Protein AF-A0A5J4WIG5-F1 (afdb_monomer_lite)

pLDDT: mean 77.09, std 12.56, range [50.88, 93.94]

Radius of gyration: 32.73 Å; chains: 1; bounding box: 68×36×91 Å

Structure (mmCIF, N/CA/C/O backbone):
data_AF-A0A5J4WIG5-F1
#
_entry.id   AF-A0A5J4WIG5-F1
#
loop_
_atom_site.group_PDB
_atom_site.id
_atom_site.type_symbol
_atom_site.label_atom_id
_atom_site.label_alt_id
_atom_site.label_comp_id
_atom_site.label_asym_id
_atom_site.label_entity_id
_atom_site.label_seq_id
_atom_site.pdbx_PDB_ins_code
_atom_site.Cartn_x
_atom_site.Cartn_y
_atom_site.Cartn_z
_atom_site.occupancy
_atom_site.B_iso_or_equiv
_atom_site.auth_seq_id
_atom_site.auth_comp_id
_atom_site.auth_asym_id
_atom_site.auth_atom_id
_atom_site.pdbx_PDB_model_num
ATOM 1 N N . GLY A 1 1 ? 37.479 -8.279 -36.673 1.00 74.00 1 GLY A N 1
ATOM 2 C CA . GLY A 1 1 ? 37.277 -6.898 -36.220 1.00 74.00 1 GLY A CA 1
ATOM 3 C C . GLY A 1 1 ? 36.468 -6.959 -34.957 1.00 74.00 1 GLY A C 1
ATOM 4 O O . GLY A 1 1 ? 35.579 -7.803 -34.877 1.00 74.00 1 GLY A O 1
ATOM 5 N N . ASP A 1 2 ? 36.816 -6.131 -33.985 1.00 89.75 2 ASP A N 1
ATOM 6 C CA . ASP A 1 2 ? 36.047 -6.012 -32.751 1.00 89.75 2 ASP A CA 1
ATOM 7 C C . ASP A 1 2 ? 34.786 -5.184 -33.023 1.00 89.75 2 ASP A C 1
ATOM 9 O O . ASP A 1 2 ? 34.783 -4.299 -33.886 1.00 89.75 2 ASP A O 1
ATOM 13 N N . PHE A 1 3 ? 33.707 -5.487 -32.304 1.00 89.94 3 PHE A N 1
ATOM 14 C CA . PHE A 1 3 ? 32.443 -4.764 -32.405 1.00 89.94 3 PHE A CA 1
ATOM 15 C C . PHE A 1 3 ? 31.886 -4.443 -31.016 1.00 89.94 3 PHE A C 1
ATOM 17 O O . PHE A 1 3 ? 32.156 -5.154 -30.047 1.00 89.94 3 PHE A O 1
ATOM 24 N N . ALA A 1 4 ? 31.097 -3.373 -30.929 1.00 88.25 4 ALA A N 1
ATOM 25 C CA . ALA A 1 4 ? 30.398 -2.949 -29.718 1.00 88.25 4 ALA A CA 1
ATOM 26 C C . ALA A 1 4 ? 28.960 -2.522 -30.048 1.00 88.25 4 ALA A C 1
ATOM 28 O O . ALA A 1 4 ? 28.682 -2.060 -31.152 1.00 88.25 4 ALA A O 1
ATOM 29 N N . PHE A 1 5 ? 28.039 -2.662 -29.095 1.00 87.38 5 PHE A N 1
ATOM 30 C CA . PHE A 1 5 ? 26.651 -2.224 -29.258 1.00 87.38 5 PHE A CA 1
ATOM 31 C C . PHE A 1 5 ? 26.466 -0.821 -28.678 1.00 87.38 5 PHE A C 1
ATOM 33 O O . PHE A 1 5 ? 26.761 -0.593 -27.504 1.00 87.38 5 PHE A O 1
ATOM 40 N N . SER A 1 6 ? 25.969 0.112 -29.488 1.00 83.38 6 SER A N 1
ATOM 41 C CA . SER A 1 6 ? 25.635 1.463 -29.043 1.00 83.38 6 SER A CA 1
ATOM 42 C C . SER A 1 6 ? 24.193 1.509 -28.545 1.00 83.38 6 SER A C 1
ATOM 44 O O . SER A 1 6 ? 23.252 1.363 -29.324 1.00 83.38 6 SER A O 1
ATOM 46 N N . ALA A 1 7 ? 24.010 1.736 -27.244 1.00 74.88 7 ALA A N 1
ATOM 47 C CA . ALA A 1 7 ? 22.684 1.952 -26.663 1.00 74.88 7 ALA A CA 1
ATOM 48 C C . ALA A 1 7 ? 22.084 3.321 -27.043 1.00 74.88 7 ALA A C 1
ATOM 50 O O . ALA A 1 7 ? 20.874 3.496 -26.969 1.00 74.88 7 ALA A O 1
ATOM 51 N N . GLU A 1 8 ? 22.921 4.282 -27.446 1.00 79.94 8 GLU A N 1
ATOM 52 C CA . GLU A 1 8 ? 22.495 5.630 -27.841 1.00 79.94 8 GLU A CA 1
ATOM 53 C C . GLU A 1 8 ? 21.866 5.643 -29.239 1.00 79.94 8 GLU A C 1
ATOM 55 O O . GLU A 1 8 ? 20.832 6.273 -29.450 1.00 79.94 8 GLU A O 1
ATOM 60 N N . SER A 1 9 ? 22.473 4.925 -30.187 1.00 79.62 9 SER A N 1
ATOM 61 C CA . SER A 1 9 ? 22.049 4.900 -31.593 1.00 79.62 9 SER A CA 1
ATOM 62 C C . SER A 1 9 ? 21.325 3.615 -32.002 1.00 79.62 9 SER A C 1
ATOM 64 O O . SER A 1 9 ? 20.765 3.556 -33.093 1.00 79.62 9 SER A O 1
ATOM 66 N N . GLY A 1 10 ? 21.323 2.576 -31.158 1.00 82.00 10 GLY A N 1
ATOM 67 C CA . GLY A 1 10 ? 20.728 1.274 -31.483 1.00 82.00 10 GLY A CA 1
ATOM 68 C C . GLY A 1 10 ? 21.477 0.510 -32.584 1.00 82.00 10 GLY A C 1
ATOM 69 O O . GLY A 1 10 ? 20.923 -0.416 -33.184 1.00 82.00 10 GLY A O 1
ATOM 70 N N . THR A 1 11 ? 22.727 0.891 -32.863 1.00 88.62 11 THR A N 1
ATOM 71 C CA . THR A 1 11 ? 23.555 0.361 -33.955 1.00 88.62 11 THR A CA 1
ATOM 72 C C . THR A 1 11 ? 24.819 -0.339 -33.451 1.00 88.62 11 THR A C 1
ATOM 74 O O . THR A 1 11 ? 25.257 -0.175 -32.308 1.00 88.62 11 THR A O 1
ATOM 77 N N . VAL A 1 12 ? 25.405 -1.173 -34.310 1.00 90.06 12 VAL A N 1
ATOM 78 C CA . VAL A 1 12 ? 26.688 -1.839 -34.076 1.00 90.06 12 VAL A CA 1
ATOM 79 C C . VAL A 1 12 ? 27.825 -0.896 -34.478 1.00 90.06 12 VAL A C 1
ATOM 81 O O . VAL A 1 12 ? 27.916 -0.467 -35.630 1.00 90.06 12 VAL A O 1
ATOM 84 N N . LEU A 1 13 ? 28.728 -0.607 -33.544 1.00 93.25 13 LEU A N 1
ATOM 85 C CA . LEU A 1 13 ? 29.990 0.076 -33.815 1.00 93.25 13 LEU A CA 1
ATOM 86 C C . LEU A 1 13 ? 31.047 -0.956 -34.206 1.00 93.25 13 LEU A C 1
ATOM 88 O O . LEU A 1 13 ? 31.160 -1.999 -33.555 1.00 93.25 13 LEU A O 1
ATOM 92 N N . MET A 1 14 ? 31.843 -0.657 -35.231 1.00 93.94 14 MET A N 1
ATOM 93 C CA . MET A 1 14 ? 32.916 -1.537 -35.695 1.00 93.94 14 MET A CA 1
ATOM 94 C C . MET A 1 14 ? 34.275 -0.847 -35.574 1.00 93.94 14 MET A C 1
ATOM 96 O O . MET A 1 14 ? 34.393 0.359 -35.807 1.00 93.94 14 MET A O 1
ATOM 100 N N . TYR A 1 15 ? 35.298 -1.611 -35.183 1.00 89.06 15 TYR A N 1
ATOM 101 C CA . TYR A 1 15 ? 36.674 -1.131 -35.114 1.00 89.06 15 TYR A CA 1
ATOM 102 C C . TYR A 1 15 ? 37.506 -1.669 -36.282 1.00 89.06 15 TYR A C 1
ATOM 104 O O . TYR A 1 15 ? 37.698 -2.880 -36.423 1.00 89.06 15 TYR A O 1
ATOM 112 N N . GLU A 1 16 ? 38.037 -0.745 -37.085 1.00 85.62 16 GLU A N 1
ATOM 113 C CA . GLU A 1 16 ? 39.035 -1.032 -38.123 1.00 85.62 16 GLU A CA 1
ATOM 114 C C . GLU A 1 16 ? 40.357 -0.310 -37.821 1.00 85.62 16 GLU A C 1
ATOM 116 O O . GLU A 1 16 ? 41.332 -0.943 -37.426 1.00 85.62 16 GLU A O 1
A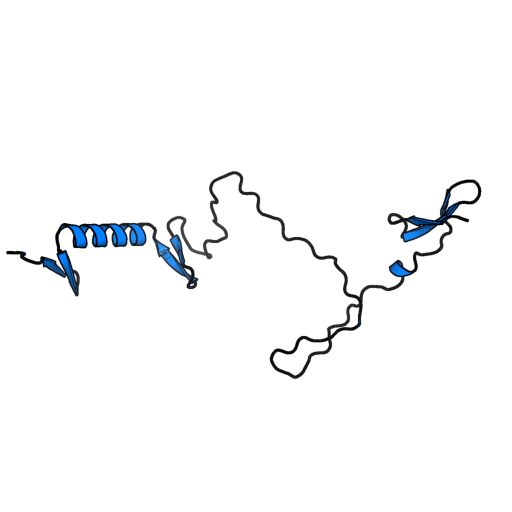TOM 121 N N . LEU A 1 17 ? 40.383 1.021 -37.948 1.00 88.50 17 LEU A N 1
ATOM 122 C CA . LEU A 1 17 ? 41.485 1.883 -37.478 1.00 88.50 17 LEU A CA 1
ATOM 123 C C . LEU A 1 17 ? 41.025 2.848 -36.374 1.00 88.50 17 LEU A C 1
ATOM 125 O O . LEU A 1 17 ? 41.802 3.207 -35.494 1.00 88.50 17 LEU A O 1
ATOM 129 N N . ASN A 1 18 ? 39.745 3.223 -36.413 1.00 89.69 18 ASN A N 1
ATOM 130 C CA . ASN A 1 18 ? 39.008 3.969 -35.399 1.00 89.69 18 ASN A CA 1
ATOM 131 C C . ASN A 1 18 ? 37.608 3.349 -35.275 1.00 89.69 18 ASN A C 1
ATOM 133 O O . ASN A 1 18 ? 37.179 2.611 -36.164 1.00 89.69 18 ASN A O 1
ATOM 137 N N . TRP A 1 19 ? 36.895 3.665 -34.197 1.00 89.94 19 TRP A N 1
ATOM 138 C CA . TRP A 1 19 ? 35.487 3.299 -34.057 1.00 89.94 19 TRP A CA 1
ATOM 139 C C . TRP A 1 19 ? 34.620 4.109 -35.021 1.00 89.94 19 TRP A C 1
ATOM 141 O O . TRP A 1 19 ? 34.757 5.331 -35.094 1.00 89.94 19 TRP A O 1
ATOM 151 N N . TYR A 1 20 ? 33.713 3.439 -35.727 1.00 90.81 20 TYR A N 1
ATOM 152 C CA . TYR A 1 20 ? 32.681 4.084 -36.537 1.00 90.81 20 TYR A CA 1
ATOM 153 C C . TYR A 1 20 ? 31.355 3.328 -36.444 1.00 90.81 20 TYR A C 1
ATOM 155 O O . TYR A 1 20 ? 31.321 2.134 -36.137 1.00 90.81 20 TYR A O 1
ATOM 163 N N . ASP A 1 21 ? 30.260 4.043 -36.696 1.00 90.69 21 ASP A N 1
ATOM 164 C CA . ASP A 1 21 ? 28.928 3.452 -36.775 1.00 90.69 21 ASP A CA 1
ATOM 165 C C . ASP A 1 21 ? 28.765 2.722 -38.112 1.00 90.69 21 ASP A C 1
ATOM 167 O O . ASP A 1 21 ? 28.886 3.324 -39.181 1.00 90.69 21 ASP A O 1
ATOM 171 N N . SER A 1 22 ? 28.511 1.415 -38.056 1.00 89.56 22 SER A N 1
ATOM 172 C CA . SER A 1 22 ? 28.296 0.603 -39.255 1.00 89.56 22 SER A CA 1
ATOM 173 C C . SER A 1 22 ? 26.912 0.810 -39.883 1.00 89.56 22 SER A C 1
ATOM 175 O O . SER A 1 22 ? 26.667 0.335 -40.991 1.00 89.56 22 SER A O 1
ATOM 177 N N . GLY A 1 23 ? 25.987 1.469 -39.175 1.00 87.25 23 GLY A N 1
ATOM 178 C CA . GLY A 1 23 ? 24.576 1.582 -39.547 1.00 87.25 23 GLY A CA 1
ATOM 179 C C . GLY A 1 23 ? 23.797 0.269 -39.418 1.00 87.25 23 GLY A C 1
ATOM 180 O O . GLY A 1 23 ? 22.592 0.242 -39.671 1.00 87.25 23 GLY A O 1
ATOM 181 N N . GLN A 1 24 ? 24.450 -0.827 -39.020 1.00 87.06 24 GLN A N 1
ATOM 182 C CA . GLN A 1 24 ? 23.789 -2.099 -38.775 1.00 87.06 24 GLN A CA 1
ATOM 183 C C . GLN A 1 24 ? 23.022 -2.021 -37.454 1.00 87.06 24 GLN A C 1
ATOM 185 O O . GLN A 1 24 ? 23.613 -1.777 -36.403 1.00 87.06 24 GLN A O 1
ATOM 190 N N . LEU A 1 25 ? 21.710 -2.256 -37.500 1.00 82.75 25 LEU A N 1
ATOM 191 C CA . LEU A 1 25 ? 20.882 -2.303 -36.297 1.00 82.75 25 LEU A CA 1
ATOM 192 C C . LEU A 1 25 ? 21.296 -3.475 -35.402 1.00 82.75 25 LEU A C 1
ATOM 194 O O . LEU A 1 25 ? 21.599 -4.572 -35.882 1.00 82.75 25 LEU A O 1
ATOM 198 N N . VAL A 1 26 ? 21.285 -3.245 -34.090 1.00 75.69 26 VAL A N 1
ATOM 199 C CA . VAL A 1 26 ? 21.483 -4.313 -33.108 1.00 75.69 26 VAL A CA 1
ATOM 200 C C . VAL A 1 26 ? 20.333 -5.328 -33.255 1.00 75.69 26 VAL A C 1
ATOM 202 O O . VAL A 1 26 ? 19.173 -4.922 -33.186 1.00 75.69 26 VAL A O 1
ATOM 205 N N . PRO A 1 27 ? 20.604 -6.637 -33.446 1.00 65.56 27 PRO A N 1
ATOM 206 C CA . PRO A 1 27 ? 19.564 -7.639 -33.720 1.00 65.56 27 PRO A CA 1
ATOM 207 C C . PRO A 1 27 ? 18.452 -7.744 -32.662 1.00 65.56 27 PRO A C 1
ATOM 209 O O . PRO A 1 27 ? 17.334 -8.120 -32.990 1.00 65.56 27 PRO A O 1
ATOM 212 N N . ASP A 1 28 ? 18.735 -7.381 -31.410 1.00 65.06 28 ASP A N 1
ATOM 213 C CA . ASP A 1 28 ? 17.756 -7.381 -30.309 1.00 65.06 28 ASP A CA 1
ATOM 214 C C . ASP A 1 28 ? 16.858 -6.121 -30.292 1.00 65.06 28 ASP A C 1
ATOM 216 O O . ASP A 1 28 ? 15.862 -6.057 -29.583 1.00 65.06 28 ASP A O 1
ATOM 220 N N . GLN A 1 29 ? 17.179 -5.104 -31.100 1.00 58.94 29 GLN A N 1
ATOM 221 C CA . GLN A 1 29 ? 16.420 -3.849 -31.211 1.00 58.94 29 GLN A CA 1
ATOM 222 C C . GLN A 1 29 ? 15.392 -3.856 -32.359 1.00 58.94 29 GLN A C 1
ATOM 224 O O . GLN A 1 29 ? 14.626 -2.906 -32.498 1.00 58.94 29 GLN A O 1
ATOM 229 N N . VAL A 1 30 ? 15.351 -4.905 -33.192 1.00 56.50 30 VAL A N 1
ATOM 230 C CA . VAL A 1 30 ? 14.452 -4.999 -34.365 1.00 56.50 30 VAL A CA 1
ATOM 231 C C . VAL A 1 30 ? 13.197 -5.839 -34.140 1.00 56.50 30 VAL A C 1
ATOM 233 O O . VAL A 1 30 ? 12.390 -5.963 -35.059 1.00 56.50 30 VAL A O 1
ATOM 236 N N . THR A 1 31 ? 12.978 -6.364 -32.934 1.00 59.00 31 THR A N 1
ATOM 237 C CA . THR A 1 31 ? 11.667 -6.915 -32.569 1.00 59.00 31 THR A CA 1
ATOM 238 C C . THR A 1 31 ? 10.949 -5.887 -31.698 1.00 59.00 31 THR A C 1
ATOM 240 O O . THR A 1 31 ? 11.303 -5.741 -30.527 1.00 59.00 31 THR A O 1
ATOM 243 N N . PRO A 1 32 ? 9.969 -5.132 -32.237 1.00 63.62 32 PRO A N 1
ATOM 244 C CA . PRO A 1 32 ? 9.066 -4.350 -31.404 1.00 63.62 32 PRO A CA 1
ATOM 245 C C . PRO A 1 32 ? 8.467 -5.243 -30.317 1.00 63.62 32 PRO A C 1
ATOM 247 O O . PRO A 1 32 ? 8.172 -6.413 -30.569 1.00 63.62 32 PRO A O 1
ATOM 250 N N . ALA A 1 33 ? 8.283 -4.703 -29.113 1.00 63.69 33 ALA A N 1
ATOM 251 C CA . ALA A 1 33 ? 7.529 -5.432 -28.103 1.00 63.69 33 ALA A CA 1
ATOM 252 C C . ALA A 1 33 ? 6.115 -5.714 -28.605 1.00 63.69 33 ALA A C 1
ATOM 254 O O . ALA A 1 33 ? 5.539 -4.914 -29.343 1.00 63.69 33 ALA A O 1
ATOM 255 N N . SER A 1 34 ? 5.587 -6.872 -28.225 1.00 66.38 34 SER A N 1
ATOM 256 C CA . SER A 1 34 ? 4.257 -7.277 -28.645 1.00 66.38 34 SER A CA 1
ATOM 257 C C . SER A 1 34 ? 3.196 -6.505 -27.863 1.00 66.38 34 SER A C 1
ATOM 259 O O . SER A 1 34 ? 3.245 -6.458 -26.633 1.00 66.38 34 SER A O 1
ATOM 261 N N . ASP A 1 35 ? 2.222 -5.951 -28.587 1.00 69.31 35 ASP A N 1
ATOM 262 C CA . ASP A 1 35 ? 0.967 -5.418 -28.040 1.00 69.31 35 ASP A CA 1
ATOM 263 C C . ASP A 1 35 ? -0.116 -6.515 -27.935 1.00 69.31 35 ASP A C 1
ATOM 265 O O . ASP A 1 35 ? -1.291 -6.233 -27.686 1.00 69.31 35 ASP A O 1
ATOM 269 N N . GLU A 1 36 ? 0.244 -7.783 -28.172 1.00 71.50 36 GLU A N 1
ATOM 270 C CA . GLU A 1 36 ? -0.697 -8.897 -28.108 1.00 71.50 36 GLU A CA 1
ATOM 271 C C . GLU A 1 36 ? -1.172 -9.124 -26.673 1.00 71.50 36 GLU A C 1
ATOM 273 O O . GLU A 1 36 ? -0.393 -9.345 -25.742 1.00 71.50 36 GLU A O 1
ATOM 278 N N . LEU A 1 37 ? -2.493 -9.127 -26.508 1.00 67.00 37 LEU A N 1
ATOM 279 C CA . LEU A 1 37 ? -3.122 -9.578 -25.278 1.00 67.00 37 LEU A CA 1
ATOM 280 C C . LEU A 1 37 ? -2.846 -11.085 -25.109 1.00 67.00 37 LEU A C 1
ATOM 282 O O . LEU A 1 37 ? -3.074 -11.840 -26.059 1.00 67.00 37 LEU A O 1
ATOM 286 N N . PRO A 1 38 ? -2.384 -11.549 -23.931 1.00 64.62 38 PRO A N 1
ATOM 287 C CA . PRO A 1 38 ? -2.191 -12.973 -23.683 1.00 64.62 38 PRO A CA 1
ATOM 288 C C . PRO A 1 38 ? -3.507 -13.723 -23.907 1.00 64.62 38 PRO A C 1
ATOM 290 O O . PRO A 1 38 ? -4.583 -13.227 -23.561 1.00 64.62 38 PRO A O 1
ATOM 293 N N . LEU A 1 39 ? -3.422 -14.922 -24.491 1.00 72.06 39 LEU A N 1
ATOM 294 C CA . LEU A 1 39 ? -4.597 -15.741 -24.771 1.00 72.06 39 LEU A CA 1
ATOM 295 C C . LEU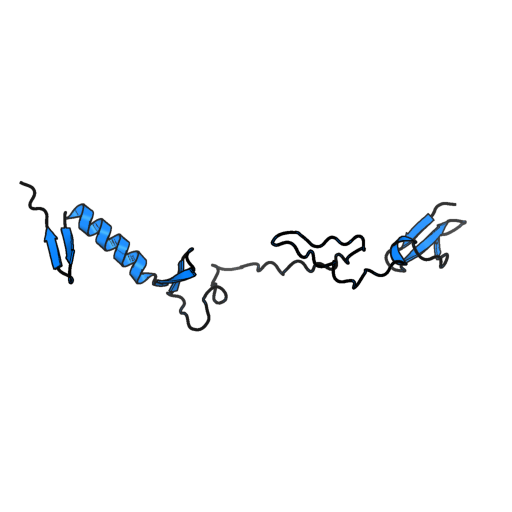 A 1 39 ? -5.326 -16.016 -23.447 1.00 72.06 39 LEU A C 1
ATOM 297 O O . LEU A 1 39 ? -4.733 -16.556 -22.510 1.00 72.06 39 LEU A O 1
ATOM 301 N N . VAL A 1 40 ? -6.595 -15.606 -23.357 1.00 62.06 40 VAL A N 1
ATOM 302 C CA . VAL A 1 40 ? -7.425 -15.871 -22.177 1.00 62.06 40 VAL A CA 1
ATOM 303 C C . VAL A 1 40 ? -7.549 -17.385 -22.021 1.00 62.06 40 VAL A C 1
ATOM 305 O O . VAL A 1 40 ? -8.023 -18.067 -22.931 1.00 62.06 40 VAL A O 1
ATOM 308 N N . ASP A 1 41 ? -7.112 -17.920 -20.882 1.00 62.09 41 ASP A N 1
ATOM 309 C CA . ASP A 1 41 ? -7.482 -19.281 -20.518 1.00 62.09 41 ASP A CA 1
ATOM 310 C C . ASP A 1 41 ? -8.931 -19.256 -20.014 1.00 62.09 41 ASP A C 1
ATOM 312 O O . ASP A 1 41 ? -9.311 -18.458 -19.157 1.00 62.09 41 ASP A O 1
ATOM 316 N N . SER A 1 42 ? -9.759 -20.128 -20.580 1.00 68.62 42 SER A N 1
ATOM 317 C CA . SER A 1 42 ? -11.138 -20.378 -20.158 1.00 68.62 42 SER A CA 1
ATOM 318 C C . SER A 1 42 ? -11.271 -20.988 -18.749 1.00 68.62 42 SER A C 1
ATOM 320 O O . SER A 1 42 ? -12.392 -21.158 -18.266 1.00 68.62 42 SER A O 1
ATOM 322 N N . GLY A 1 43 ? -10.163 -21.340 -18.088 1.00 68.81 43 GLY A N 1
ATOM 323 C CA . GLY A 1 43 ? -10.127 -21.879 -16.729 1.00 68.81 43 GLY A CA 1
ATOM 324 C C . GLY A 1 43 ? -10.035 -20.818 -15.623 1.00 68.81 43 GLY A C 1
ATOM 325 O O . GLY A 1 43 ? -9.193 -19.922 -15.647 1.00 68.81 43 GLY A O 1
ATOM 326 N N . THR A 1 44 ? -10.858 -20.959 -14.580 1.00 72.44 44 THR A N 1
ATOM 327 C CA . THR A 1 44 ? -10.779 -20.128 -13.3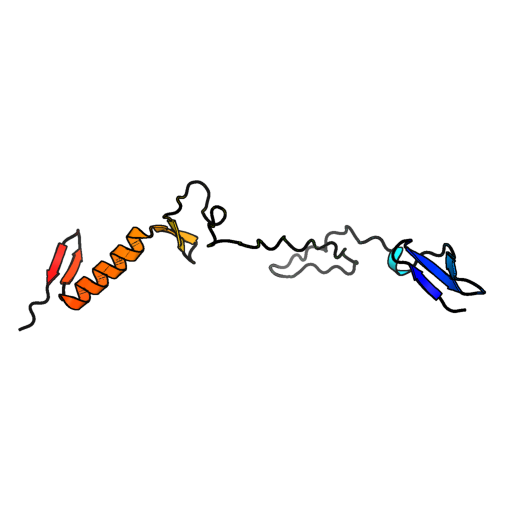69 1.00 72.44 44 THR A CA 1
ATOM 328 C C . THR A 1 44 ? -9.419 -20.291 -12.688 1.00 72.44 44 THR A C 1
ATOM 330 O O . THR A 1 44 ? -9.098 -21.366 -12.186 1.00 72.44 44 THR A O 1
ATOM 333 N N . GLY A 1 45 ? -8.644 -19.206 -12.620 1.00 66.44 45 GLY A N 1
ATOM 334 C CA . GLY A 1 45 ? -7.366 -19.172 -11.903 1.00 66.44 45 GLY A CA 1
ATOM 335 C C . GLY A 1 45 ? -6.154 -19.646 -12.707 1.00 66.44 45 GLY A C 1
ATOM 336 O O . GLY A 1 45 ? -5.090 -19.817 -12.114 1.00 66.44 45 GLY A O 1
ATOM 337 N N . VAL A 1 46 ? -6.281 -19.838 -14.024 1.00 62.84 46 VAL A N 1
ATOM 338 C CA . VAL A 1 46 ? -5.129 -20.126 -14.886 1.00 62.84 46 VAL A CA 1
ATOM 339 C C . VAL A 1 46 ? -4.599 -18.832 -15.501 1.00 62.84 46 VAL A C 1
ATOM 341 O O . VAL A 1 46 ? -5.355 -18.016 -16.026 1.00 62.84 46 VAL A O 1
ATOM 344 N N . ALA A 1 47 ? -3.288 -18.615 -15.394 1.00 65.38 47 ALA A N 1
ATOM 345 C CA . ALA A 1 47 ? -2.634 -17.459 -15.991 1.00 65.38 47 ALA A CA 1
ATOM 346 C C . ALA A 1 47 ? -2.575 -17.616 -17.518 1.00 65.38 47 ALA A C 1
ATOM 348 O O . ALA A 1 47 ? -2.158 -18.662 -18.014 1.00 65.38 47 ALA A O 1
ATOM 349 N N . GLY A 1 48 ? -2.960 -16.573 -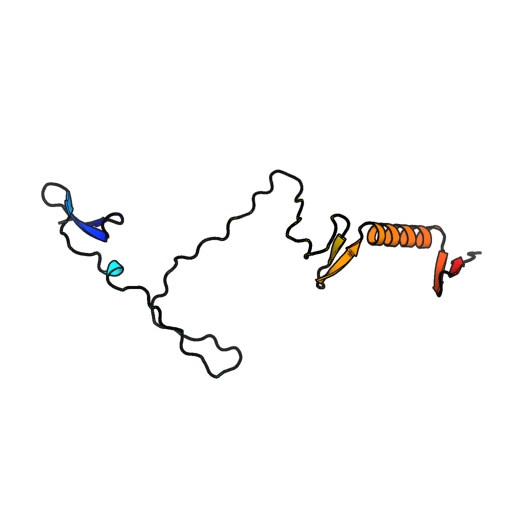18.257 1.00 68.00 48 GLY A N 1
ATOM 350 C CA . GLY A 1 48 ? -2.783 -16.542 -19.708 1.00 68.00 48 GLY A CA 1
ATOM 351 C C . GLY A 1 48 ? -1.302 -16.661 -20.065 1.00 68.00 48 GLY A C 1
ATOM 352 O O . GLY A 1 48 ? -0.467 -15.940 -19.517 1.00 68.00 48 GLY A O 1
ATOM 353 N N . ILE A 1 49 ? -0.969 -17.586 -20.963 1.00 64.25 49 ILE A N 1
ATOM 354 C CA . ILE A 1 49 ? 0.394 -17.751 -21.473 1.00 64.25 49 ILE A CA 1
ATOM 355 C C . ILE A 1 49 ? 0.588 -16.849 -22.696 1.00 64.25 49 ILE A C 1
ATOM 357 O O . ILE A 1 49 ? -0.242 -16.830 -23.604 1.00 64.25 49 ILE A O 1
ATOM 361 N N . SER A 1 50 ? 1.691 -16.101 -22.726 1.00 69.19 50 SER A N 1
ATOM 362 C CA . SER A 1 50 ? 2.171 -15.414 -23.927 1.00 69.19 50 SER A CA 1
ATOM 363 C C . SER A 1 50 ? 3.599 -15.861 -24.205 1.00 69.19 50 SER A C 1
ATOM 365 O O . SER A 1 50 ? 4.430 -15.899 -23.298 1.00 69.19 50 SER A O 1
ATOM 367 N N . THR A 1 51 ? 3.881 -16.230 -25.453 1.00 67.94 51 THR A N 1
ATOM 368 C CA . THR A 1 51 ? 5.245 -16.491 -25.939 1.00 67.94 51 THR A CA 1
ATOM 369 C C . THR A 1 51 ? 5.914 -15.225 -26.473 1.00 67.94 51 THR A C 1
ATOM 371 O O . THR A 1 51 ? 7.062 -15.279 -26.910 1.00 67.94 51 THR A O 1
ATOM 374 N N . SER A 1 52 ? 5.194 -14.103 -26.473 1.00 69.69 52 SER A N 1
ATOM 375 C CA . SER A 1 52 ? 5.624 -12.849 -27.077 1.00 69.69 52 SER A CA 1
ATOM 376 C C . SER A 1 52 ? 6.347 -11.967 -26.056 1.00 69.69 52 SER A C 1
ATOM 378 O O . SER A 1 52 ? 5.980 -11.906 -24.883 1.00 69.69 52 SER A O 1
ATOM 380 N N . TYR A 1 53 ? 7.398 -11.279 -26.504 1.00 65.25 53 TYR A N 1
ATOM 381 C CA . TYR A 1 53 ? 8.199 -10.375 -25.676 1.00 65.25 53 TYR A CA 1
ATOM 382 C C . TYR A 1 53 ? 7.376 -9.147 -25.240 1.00 65.25 53 TYR A C 1
ATOM 384 O O . TYR A 1 53 ? 6.900 -8.391 -26.089 1.00 65.25 53 TYR A O 1
ATOM 392 N N . SER A 1 54 ? 7.217 -8.938 -23.927 1.00 65.31 54 SER A N 1
ATOM 393 C CA . SER A 1 54 ? 6.572 -7.751 -23.342 1.00 65.31 54 SER A CA 1
ATOM 394 C C . SER A 1 54 ? 7.612 -6.728 -22.879 1.00 65.31 54 SER A C 1
ATOM 396 O O . SER A 1 54 ? 8.652 -7.086 -22.323 1.00 65.31 54 SER A O 1
ATOM 398 N N . ARG A 1 55 ? 7.325 -5.439 -23.086 1.00 65.62 55 ARG A N 1
ATOM 399 C CA . ARG A 1 55 ? 8.215 -4.332 -22.717 1.00 65.62 55 ARG A CA 1
ATOM 400 C C . ARG A 1 55 ? 8.335 -4.212 -21.195 1.00 65.62 55 ARG A C 1
ATOM 402 O O . ARG A 1 55 ? 7.342 -4.181 -20.480 1.00 65.62 55 ARG A O 1
ATOM 409 N N . GLY A 1 56 ? 9.569 -4.127 -20.706 1.00 61.19 56 GLY A N 1
ATOM 410 C CA . GLY A 1 56 ? 9.879 -3.876 -19.300 1.00 61.19 56 GLY A CA 1
ATOM 411 C C . GLY A 1 56 ? 9.866 -2.392 -18.936 1.00 61.19 56 GLY A C 1
ATOM 412 O O . GLY A 1 56 ? 10.635 -1.995 -18.066 1.00 61.19 56 GLY A O 1
ATOM 413 N N . ASP A 1 57 ? 9.037 -1.556 -19.574 1.00 63.47 57 ASP A N 1
ATOM 414 C CA . ASP A 1 57 ? 8.887 -0.124 -19.252 1.00 63.47 57 ASP A CA 1
ATOM 415 C C . ASP A 1 57 ? 8.143 0.114 -17.925 1.00 63.47 57 ASP A C 1
ATOM 417 O O . ASP A 1 57 ? 7.451 1.110 -17.718 1.00 63.47 57 ASP A O 1
ATOM 421 N N . HIS A 1 58 ? 8.354 -0.808 -16.988 1.00 62.66 58 HIS A N 1
ATOM 422 C CA . HIS A 1 58 ? 7.902 -0.776 -15.620 1.00 62.66 58 HIS A CA 1
ATOM 423 C C . HIS A 1 58 ? 8.461 0.470 -14.930 1.00 62.66 58 HIS A C 1
ATOM 425 O O . HIS A 1 58 ? 9.610 0.520 -14.485 1.00 62.66 58 HIS A O 1
ATOM 431 N N . ILE A 1 59 ? 7.618 1.496 -14.839 1.00 66.25 59 ILE A N 1
ATOM 432 C CA . ILE A 1 59 ? 7.871 2.656 -13.997 1.00 66.25 59 ILE A CA 1
ATOM 433 C C . ILE A 1 59 ? 7.774 2.184 -12.553 1.00 66.25 59 ILE A C 1
ATOM 435 O O . ILE A 1 59 ? 6.708 1.771 -12.097 1.00 66.25 59 ILE A O 1
ATOM 439 N N . HIS A 1 60 ? 8.883 2.271 -11.821 1.00 62.78 60 HIS A N 1
ATOM 440 C CA . HIS A 1 60 ? 8.859 2.043 -10.387 1.00 62.78 60 HIS A CA 1
ATOM 441 C C . HIS A 1 60 ? 7.999 3.148 -9.755 1.00 62.78 60 HIS A C 1
ATOM 443 O O . HIS A 1 60 ? 8.336 4.327 -9.913 1.00 62.78 60 HIS A O 1
ATOM 449 N N . PRO A 1 61 ? 6.891 2.823 -9.064 1.00 68.12 61 PRO A N 1
ATOM 450 C CA . PRO A 1 61 ? 6.088 3.834 -8.395 1.00 68.12 61 PRO A CA 1
ATOM 451 C C . PRO A 1 61 ? 6.986 4.663 -7.479 1.00 68.12 61 PRO A C 1
ATOM 453 O O . PRO A 1 61 ? 7.802 4.104 -6.740 1.00 68.12 61 PRO A O 1
ATOM 456 N N . GLN A 1 62 ? 6.862 5.989 -7.566 1.00 73.88 62 GLN A N 1
ATOM 457 C CA . GLN A 1 62 ? 7.665 6.924 -6.786 1.00 73.88 62 GLN A CA 1
ATOM 458 C C . GLN A 1 62 ? 7.540 6.573 -5.295 1.00 73.88 62 GLN A C 1
ATOM 460 O O . GLN A 1 62 ? 6.451 6.640 -4.721 1.00 73.88 62 GLN A O 1
ATOM 465 N N . GLN A 1 63 ? 8.655 6.190 -4.669 1.00 62.34 63 GLN A N 1
ATOM 466 C CA . GLN A 1 63 ? 8.710 5.993 -3.226 1.00 62.34 63 GLN A CA 1
ATOM 467 C C . GLN A 1 63 ? 8.485 7.353 -2.555 1.00 62.34 63 GLN A C 1
ATOM 469 O O . GLN A 1 63 ? 9.232 8.301 -2.793 1.00 62.34 63 GLN A O 1
ATOM 474 N N . LEU A 1 64 ? 7.433 7.465 -1.745 1.00 57.78 64 LEU A N 1
ATOM 475 C CA . LEU A 1 64 ? 7.165 8.667 -0.960 1.00 57.78 64 LEU A CA 1
ATOM 476 C C . LEU A 1 64 ? 8.200 8.753 0.172 1.00 57.78 64 LEU A C 1
ATOM 478 O O . LEU A 1 64 ? 8.079 8.056 1.179 1.00 57.78 64 LEU A O 1
ATOM 482 N N . THR A 1 65 ? 9.224 9.590 0.013 1.00 56.50 65 THR A N 1
ATOM 483 C CA . THR A 1 65 ? 10.111 9.960 1.124 1.00 56.50 65 THR A CA 1
ATOM 484 C C . THR A 1 65 ? 9.332 10.868 2.072 1.00 56.50 65 THR A C 1
ATOM 486 O O . THR A 1 65 ? 8.821 11.912 1.668 1.00 56.50 65 THR A O 1
ATOM 489 N N . CYS A 1 66 ? 9.177 10.436 3.321 1.00 56.75 66 CYS A N 1
ATOM 490 C CA . CYS A 1 66 ? 8.469 11.182 4.355 1.00 56.75 66 CYS A CA 1
ATOM 491 C C . CYS A 1 66 ? 9.512 11.920 5.210 1.00 56.75 66 CYS A C 1
ATOM 493 O O . CYS A 1 66 ? 10.121 11.300 6.075 1.00 56.75 66 CYS A O 1
ATOM 495 N N . ASP A 1 67 ? 9.719 13.220 4.987 1.00 63.69 67 ASP A N 1
ATOM 496 C CA . ASP A 1 67 ? 10.675 14.045 5.763 1.00 63.69 67 ASP A CA 1
ATOM 497 C C . ASP A 1 67 ? 10.100 14.548 7.107 1.00 63.69 67 ASP A C 1
ATOM 499 O O . ASP A 1 67 ? 10.641 15.437 7.762 1.00 63.69 67 ASP A O 1
ATOM 503 N N . SER A 1 68 ? 8.961 14.011 7.536 1.00 59.81 68 SER A N 1
ATOM 504 C CA . SER A 1 68 ? 8.314 14.287 8.822 1.00 59.81 68 SER A CA 1
ATOM 505 C C . SER A 1 68 ? 7.445 13.093 9.209 1.00 59.81 68 SER A C 1
ATOM 507 O O . SER A 1 68 ? 7.177 12.239 8.355 1.00 59.81 68 SER A O 1
ATOM 509 N N . ASP A 1 69 ? 6.998 13.041 10.473 1.00 61.06 69 ASP A N 1
ATOM 510 C CA . ASP A 1 69 ? 5.971 12.094 10.928 1.00 61.06 69 ASP A CA 1
ATOM 511 C C . ASP A 1 69 ? 4.904 11.968 9.841 1.00 61.06 69 ASP A C 1
ATOM 513 O O . ASP A 1 69 ? 4.408 12.980 9.347 1.00 61.06 69 ASP A O 1
ATOM 517 N N . ILE A 1 70 ? 4.630 10.739 9.402 1.00 61.03 70 ILE A N 1
ATOM 518 C CA . ILE A 1 70 ? 3.818 10.455 8.216 1.00 61.03 70 ILE A CA 1
ATOM 519 C C . ILE A 1 70 ? 2.414 11.035 8.438 1.00 61.03 70 ILE A C 1
ATOM 521 O O . ILE A 1 70 ? 1.527 10.359 8.961 1.00 61.03 70 ILE A O 1
ATOM 525 N N . ILE A 1 71 ? 2.180 12.288 8.033 1.00 58.56 71 ILE A N 1
ATOM 526 C CA . ILE A 1 71 ? 0.834 12.854 7.961 1.00 58.56 71 ILE A CA 1
ATOM 527 C C . ILE A 1 71 ? 0.207 12.237 6.719 1.00 58.56 71 ILE A C 1
ATOM 529 O O . ILE A 1 71 ? 0.238 12.757 5.605 1.00 58.56 71 ILE A O 1
ATOM 533 N N . ALA A 1 72 ? -0.319 11.043 6.930 1.00 55.28 72 ALA A N 1
ATOM 534 C CA . ALA A 1 72 ? -0.980 10.211 5.959 1.00 55.28 72 ALA A CA 1
ATOM 535 C C . ALA A 1 72 ? -2.355 10.785 5.569 1.00 55.28 72 ALA A C 1
ATOM 537 O O . ALA A 1 72 ? -3.363 10.096 5.670 1.00 55.28 72 ALA A O 1
ATOM 538 N N . THR A 1 73 ? -2.436 12.020 5.061 1.00 53.72 73 THR A N 1
ATOM 539 C CA . THR A 1 73 ? -3.708 12.579 4.557 1.00 53.72 73 THR A CA 1
ATOM 540 C C . THR A 1 73 ? -4.280 11.736 3.411 1.00 53.72 73 THR A C 1
ATOM 542 O O . THR A 1 73 ? -5.481 11.733 3.195 1.00 53.72 73 THR A O 1
ATOM 545 N N . LYS A 1 74 ? -3.427 10.990 2.690 1.00 55.75 74 LYS A N 1
ATOM 546 C CA . LYS A 1 74 ? -3.824 10.110 1.576 1.00 55.75 74 LYS A CA 1
ATOM 547 C C . LYS A 1 74 ? -4.240 8.692 1.996 1.00 55.75 74 LYS A C 1
ATOM 549 O O . LYS A 1 74 ? -4.888 8.018 1.207 1.00 55.75 74 LYS A O 1
ATOM 554 N N . PHE A 1 75 ? -3.860 8.224 3.191 1.00 59.75 75 PHE A N 1
ATOM 555 C CA . PHE A 1 75 ? -4.315 6.916 3.709 1.00 59.75 75 PHE A CA 1
ATOM 556 C C . PHE A 1 75 ? -5.616 7.033 4.511 1.00 59.75 75 PHE A C 1
ATOM 558 O O . PHE A 1 75 ? -6.235 6.036 4.876 1.00 59.75 75 PHE A O 1
ATOM 565 N N . ILE A 1 76 ? -6.025 8.266 4.784 1.00 60.44 76 ILE A N 1
ATOM 566 C CA . ILE A 1 76 ? -7.328 8.628 5.306 1.00 60.44 76 ILE A CA 1
ATOM 567 C C . ILE A 1 76 ? -8.279 8.606 4.093 1.00 60.44 76 ILE A C 1
ATOM 569 O O . ILE A 1 76 ? -8.066 9.344 3.134 1.00 60.44 76 ILE A O 1
ATOM 573 N N . MET A 1 77 ? -9.276 7.704 4.085 1.00 64.12 77 MET A N 1
ATOM 574 C CA . MET A 1 77 ? -10.337 7.679 3.056 1.00 64.12 77 MET A CA 1
ATOM 575 C C . MET A 1 77 ? -10.919 9.095 2.884 1.00 64.12 77 MET A C 1
ATOM 577 O O . MET A 1 77 ? -10.878 9.889 3.826 1.00 64.12 77 MET A O 1
ATOM 581 N N . THR A 1 78 ? -11.471 9.431 1.715 1.00 68.75 78 THR A N 1
ATOM 582 C CA . THR A 1 78 ? -12.154 10.725 1.542 1.00 68.75 78 THR A CA 1
ATOM 583 C C . THR A 1 78 ? -13.192 10.929 2.656 1.00 68.75 78 THR A C 1
ATOM 585 O O . THR A 1 78 ? -13.814 9.967 3.107 1.00 68.75 78 THR A O 1
ATOM 588 N N . ASP A 1 79 ? -13.336 12.170 3.130 1.00 74.81 79 ASP A N 1
ATOM 589 C CA . ASP A 1 79 ? -14.269 12.568 4.202 1.00 74.81 79 ASP A CA 1
ATOM 590 C C . ASP A 1 79 ? -13.930 12.077 5.624 1.00 74.81 79 ASP A C 1
ATOM 592 O O . ASP A 1 79 ? -14.802 11.953 6.486 1.00 74.81 79 ASP A O 1
ATOM 596 N N . ARG A 1 80 ? -12.651 11.820 5.906 1.00 80.00 80 ARG A N 1
ATOM 597 C CA . ARG A 1 80 ? -12.163 11.456 7.245 1.00 80.00 80 ARG A CA 1
ATOM 598 C C . ARG A 1 80 ? -11.249 12.527 7.839 1.00 80.00 80 ARG A C 1
ATOM 600 O O . ARG A 1 80 ? -10.753 13.416 7.149 1.00 80.00 80 ARG A O 1
ATOM 607 N N . THR A 1 81 ? -11.051 12.452 9.151 1.00 81.12 81 THR A N 1
ATOM 608 C CA . THR A 1 81 ? -10.291 13.428 9.941 1.00 81.12 81 THR A CA 1
ATOM 609 C C . THR A 1 81 ? -8.952 12.856 10.405 1.00 81.12 81 THR A C 1
ATOM 611 O O . THR A 1 81 ? -8.751 11.646 10.432 1.00 81.12 81 THR A O 1
ATOM 614 N N . ASN A 1 82 ? -8.032 13.722 10.836 1.00 77.75 82 ASN A N 1
ATOM 615 C CA . ASN A 1 82 ? -6.737 13.316 11.403 1.00 77.75 82 ASN A CA 1
ATOM 616 C C . ASN A 1 82 ? -6.845 12.526 12.724 1.00 77.75 82 ASN A C 1
ATOM 618 O O . ASN A 1 82 ? -5.855 11.950 13.165 1.00 77.75 82 ASN A O 1
ATOM 622 N N . ASN A 1 83 ? -8.027 12.494 13.347 1.00 82.19 83 ASN A N 1
ATOM 623 C CA . ASN A 1 83 ? -8.295 11.729 14.566 1.00 82.19 83 ASN A CA 1
ATOM 624 C C . ASN A 1 83 ? -8.775 10.294 14.281 1.00 82.19 83 ASN A C 1
ATOM 626 O O . ASN A 1 83 ? -8.941 9.507 15.223 1.00 82.19 83 ASN A O 1
ATOM 630 N N . ASP A 1 84 ? -9.006 9.953 13.010 1.00 86.19 84 ASP A N 1
ATOM 631 C CA . ASP A 1 84 ? -9.420 8.624 12.572 1.00 86.19 84 ASP A CA 1
ATOM 632 C C . ASP A 1 84 ? -8.212 7.691 12.374 1.00 86.19 84 ASP A C 1
ATOM 634 O O . ASP A 1 84 ? -7.158 8.070 11.871 1.00 86.19 84 ASP A O 1
A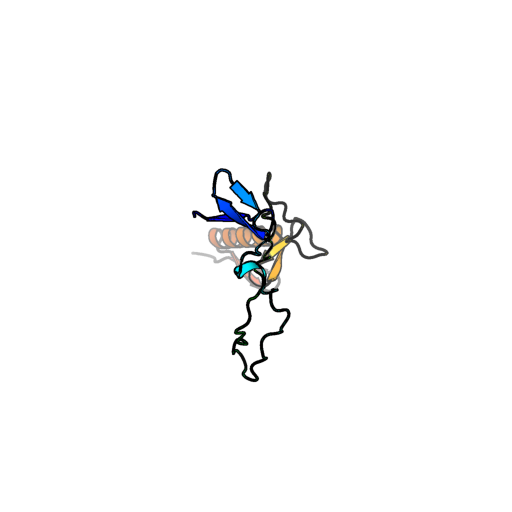TOM 638 N N . ILE A 1 85 ? -8.384 6.430 12.761 1.00 84.12 85 ILE A N 1
ATOM 639 C CA . ILE A 1 85 ? -7.418 5.336 12.666 1.00 84.12 85 ILE A CA 1
ATOM 640 C C . ILE A 1 85 ? -8.034 4.248 11.789 1.00 84.12 85 ILE A C 1
ATOM 642 O O . ILE A 1 85 ? -9.103 3.723 12.119 1.00 84.12 85 ILE A O 1
ATOM 646 N N . LEU A 1 86 ? -7.336 3.869 10.718 1.00 85.25 86 LEU A N 1
ATOM 647 C CA . LEU A 1 86 ? -7.700 2.739 9.865 1.00 85.25 86 LEU A CA 1
ATOM 648 C C . LEU A 1 86 ? -7.295 1.413 10.526 1.00 85.25 86 LEU A C 1
ATOM 650 O O . LEU A 1 86 ? -6.185 1.259 11.038 1.00 85.25 86 LEU A O 1
ATOM 654 N N . LEU A 1 87 ? -8.209 0.452 10.539 1.00 85.31 87 LEU A N 1
ATOM 655 C CA . LEU A 1 87 ? -8.010 -0.882 11.093 1.00 85.31 87 LEU A CA 1
ATOM 656 C C . LEU A 1 87 ? -7.699 -1.883 9.973 1.00 85.31 87 LEU A C 1
ATOM 658 O O . LEU A 1 87 ? -8.090 -1.694 8.825 1.00 85.31 87 LEU A O 1
ATOM 662 N N . GLY A 1 88 ? -7.038 -2.994 10.313 1.00 81.12 88 GLY A N 1
ATOM 663 C CA . GLY A 1 88 ? -6.686 -4.036 9.335 1.00 81.12 88 GLY A CA 1
ATOM 664 C C . GLY A 1 88 ? -7.886 -4.736 8.678 1.00 81.12 88 GLY A C 1
ATOM 665 O O . GLY A 1 88 ? -7.710 -5.429 7.686 1.00 81.12 88 GLY A O 1
ATOM 666 N N . ASN A 1 89 ? -9.099 -4.548 9.207 1.00 86.25 89 ASN A N 1
ATOM 667 C CA . ASN A 1 89 ? -10.348 -5.037 8.619 1.00 86.25 89 ASN A CA 1
ATOM 668 C C . ASN A 1 89 ? -11.017 -4.020 7.671 1.00 86.25 89 ASN A C 1
ATOM 670 O O . ASN A 1 89 ? -12.118 -4.283 7.201 1.00 86.25 89 ASN A O 1
ATOM 674 N N . GLY A 1 90 ? -10.387 -2.868 7.418 1.00 82.38 90 GLY A N 1
ATOM 675 C CA . GLY A 1 90 ? -10.923 -1.810 6.558 1.00 82.38 90 GLY A CA 1
ATOM 676 C C . GLY A 1 90 ? -11.862 -0.821 7.257 1.00 82.38 90 GLY A C 1
ATOM 677 O O . GLY A 1 90 ? -12.235 0.178 6.648 1.00 82.38 90 GLY A O 1
ATOM 678 N N . ASP A 1 91 ? -12.206 -1.041 8.530 1.00 86.56 91 ASP A N 1
ATOM 679 C CA . ASP A 1 91 ? -13.004 -0.090 9.308 1.00 86.56 91 ASP A CA 1
ATOM 680 C C . ASP A 1 91 ? -12.153 1.066 9.851 1.00 86.56 91 ASP A C 1
ATOM 682 O O . ASP A 1 91 ? -10.937 0.964 10.026 1.00 86.56 91 ASP A O 1
ATOM 686 N N . THR A 1 92 ? -12.814 2.158 10.229 1.00 85.75 92 THR A N 1
ATOM 687 C CA . THR A 1 92 ? -12.191 3.317 10.886 1.00 85.75 92 THR A CA 1
ATOM 688 C C . THR A 1 92 ? -12.672 3.466 12.331 1.00 85.75 92 THR A C 1
ATOM 690 O O . THR A 1 92 ? -13.858 3.304 12.616 1.00 85.75 92 THR A O 1
ATOM 693 N N . THR A 1 93 ? -11.785 3.844 13.249 1.00 89.19 93 THR A N 1
ATOM 694 C CA . THR A 1 93 ? -12.094 4.175 14.657 1.00 89.19 93 THR A CA 1
ATOM 695 C C . THR A 1 93 ? -11.394 5.468 15.054 1.00 89.19 93 THR A C 1
ATOM 697 O O . THR A 1 93 ? -10.378 5.794 14.469 1.00 89.19 93 THR A O 1
ATOM 700 N N . THR A 1 94 ? -11.835 6.160 16.104 1.00 90.38 94 THR A N 1
ATOM 701 C CA . THR A 1 94 ? -11.110 7.346 16.599 1.00 90.38 94 THR A CA 1
ATOM 702 C C . THR A 1 94 ? -10.003 6.994 17.599 1.00 90.38 94 THR A C 1
ATOM 704 O O . THR A 1 94 ? -10.083 5.962 18.288 1.00 90.38 94 THR A O 1
ATOM 707 N N . LEU A 1 95 ? -8.996 7.867 17.725 1.00 88.12 95 LEU A N 1
ATOM 708 C CA . LEU A 1 95 ? -7.976 7.806 18.782 1.00 88.12 95 LEU A CA 1
ATOM 709 C C . LEU A 1 95 ? -8.616 7.800 20.179 1.00 88.12 95 LEU A C 1
ATOM 711 O O . LEU A 1 95 ? -8.314 6.923 20.993 1.00 88.12 95 LEU A O 1
ATOM 715 N N . ASP A 1 96 ? -9.588 8.684 20.412 1.00 90.69 96 ASP A N 1
ATOM 716 C CA . ASP A 1 96 ? -10.337 8.773 21.671 1.00 90.69 96 ASP A CA 1
ATOM 717 C C . ASP A 1 96 ? -10.997 7.446 22.046 1.00 90.69 96 ASP A C 1
ATOM 719 O O . ASP A 1 96 ? -10.957 7.018 23.200 1.00 90.69 96 ASP A O 1
ATOM 723 N N . SER A 1 97 ? -11.551 6.729 21.065 1.00 91.25 97 SER A N 1
ATOM 724 C CA . SER A 1 97 ? -12.181 5.425 21.291 1.00 91.25 97 SER A CA 1
ATOM 725 C C . SER A 1 97 ? -11.164 4.342 21.664 1.00 91.25 97 SER A C 1
ATOM 727 O O . SER A 1 97 ? -11.474 3.407 22.408 1.00 91.25 97 SER A O 1
ATOM 729 N N . LYS A 1 98 ? -9.935 4.400 21.137 1.00 91.50 98 LYS A N 1
ATOM 730 C CA . LYS A 1 98 ? -8.851 3.473 21.510 1.00 91.50 98 LYS A CA 1
ATOM 731 C C . LYS A 1 98 ? -8.361 3.758 22.929 1.00 91.50 98 LYS A C 1
ATOM 733 O O . LYS A 1 98 ? -8.313 2.822 23.728 1.00 91.50 98 LYS A O 1
ATOM 738 N N . LEU A 1 99 ? -8.089 5.023 23.248 1.00 92.44 99 LEU A N 1
ATOM 739 C CA . LEU A 1 99 ? -7.652 5.449 24.580 1.00 92.44 99 LEU A CA 1
ATOM 740 C C . LEU A 1 99 ? -8.715 5.148 25.642 1.00 92.44 99 LEU A C 1
ATOM 742 O O . LEU A 1 99 ? -8.405 4.540 26.664 1.00 92.44 99 LEU A O 1
ATOM 746 N N . SER A 1 100 ? -9.983 5.449 25.354 1.00 91.00 100 SER A N 1
ATOM 747 C CA . SER A 1 100 ? -11.108 5.152 26.249 1.00 91.00 100 SER A CA 1
ATOM 748 C C . SER A 1 100 ? -11.230 3.657 26.549 1.00 91.00 100 SER A C 1
ATOM 750 O O . SER A 1 100 ? -11.416 3.268 27.699 1.00 91.00 100 SER A O 1
ATOM 752 N N . ARG A 1 101 ? -11.068 2.783 25.542 1.00 91.06 101 ARG A N 1
ATOM 753 C CA . ARG A 1 101 ? -11.101 1.322 25.748 1.00 91.06 101 ARG A CA 1
ATOM 754 C C . ARG A 1 101 ? -9.979 0.835 26.662 1.00 91.06 101 ARG A C 1
ATOM 756 O O . ARG A 1 101 ? -10.220 -0.049 27.479 1.00 91.06 101 ARG A O 1
ATOM 763 N N . ILE A 1 102 ? -8.772 1.381 26.525 1.00 93.06 102 ILE A N 1
ATOM 764 C CA . ILE A 1 102 ? -7.629 1.026 27.379 1.00 93.06 102 ILE A CA 1
ATOM 765 C C . ILE A 1 102 ? -7.869 1.516 28.807 1.00 93.06 102 ILE A C 1
ATOM 767 O O . ILE A 1 102 ? -7.750 0.730 29.745 1.00 93.06 102 ILE A O 1
ATOM 771 N N . LEU A 1 103 ? -8.270 2.779 28.967 1.00 91.94 103 LEU A N 1
ATOM 772 C CA . LEU A 1 103 ? -8.566 3.370 30.269 1.00 91.94 103 LEU A CA 1
ATOM 773 C C . LEU A 1 103 ? -9.634 2.566 31.016 1.00 91.94 103 LEU A C 1
ATOM 775 O O . LEU A 1 103 ? -9.422 2.185 32.163 1.00 91.94 103 LEU A O 1
ATOM 779 N N . ILE A 1 104 ? -10.745 2.241 30.347 1.00 90.00 104 ILE A N 1
ATOM 780 C CA . ILE A 1 104 ? -11.832 1.450 30.934 1.00 90.00 104 ILE A CA 1
ATOM 781 C C . ILE A 1 104 ? -11.343 0.057 31.342 1.00 90.00 104 ILE A C 1
ATOM 783 O O . ILE A 1 104 ? -11.711 -0.414 32.413 1.00 90.00 104 ILE A O 1
ATOM 787 N N . ARG A 1 105 ? -10.505 -0.606 30.534 1.00 91.88 105 ARG A N 1
ATOM 788 C CA . ARG A 1 105 ? -9.940 -1.921 30.885 1.00 91.88 105 ARG A CA 1
ATOM 789 C C . ARG A 1 105 ? -9.037 -1.850 32.113 1.00 91.88 105 ARG A C 1
ATOM 791 O O . ARG A 1 105 ? -9.180 -2.683 32.999 1.00 91.88 105 ARG A O 1
ATOM 798 N N . ASN A 1 106 ? -8.159 -0.852 32.190 1.00 92.12 106 ASN A N 1
ATOM 799 C CA . ASN A 1 106 ? -7.277 -0.667 33.344 1.00 92.12 106 ASN A CA 1
ATOM 800 C C . ASN A 1 106 ? -8.071 -0.336 34.610 1.00 92.12 106 ASN A C 1
ATOM 802 O O . ASN A 1 106 ? -7.830 -0.922 35.659 1.00 92.12 106 ASN A O 1
ATOM 806 N N . PHE A 1 107 ? -9.059 0.552 34.507 1.00 90.38 107 PHE A N 1
ATOM 807 C CA . PHE A 1 107 ? -9.932 0.901 35.624 1.00 90.38 107 PHE A CA 1
ATOM 808 C C . PHE A 1 107 ? -10.755 -0.310 36.087 1.00 90.38 107 PHE A C 1
ATOM 810 O O . PHE A 1 107 ? -10.828 -0.607 37.274 1.00 90.38 107 PHE A O 1
ATOM 817 N N . SER A 1 108 ? -11.312 -1.067 35.141 1.00 91.00 108 SER A N 1
ATOM 818 C CA . SER A 1 108 ? -12.027 -2.313 35.412 1.00 91.00 108 SER A CA 1
ATOM 819 C C . SER A 1 108 ? -11.156 -3.324 36.154 1.00 91.00 108 SER A C 1
ATOM 821 O O . SER A 1 108 ? -11.592 -3.895 37.151 1.00 91.00 108 SER A O 1
ATOM 823 N N . TYR A 1 109 ? -9.913 -3.490 35.702 1.00 91.44 109 TYR A N 1
ATOM 824 C CA . TYR A 1 109 ? -8.948 -4.406 36.293 1.00 91.44 109 TYR A CA 1
ATOM 825 C C . TYR A 1 109 ? -8.539 -3.992 37.713 1.00 91.44 109 TYR A C 1
ATOM 827 O O . TYR A 1 109 ? -8.561 -4.820 38.617 1.00 91.44 109 TYR A O 1
ATOM 835 N N . ILE A 1 110 ? -8.213 -2.713 37.925 1.00 91.12 110 ILE A N 1
ATOM 836 C CA . ILE A 1 110 ? -7.746 -2.193 39.221 1.00 91.12 110 ILE A CA 1
ATOM 837 C C . ILE A 1 110 ? -8.866 -2.196 40.264 1.00 91.12 110 ILE A C 1
ATOM 839 O O . ILE A 1 110 ? -8.644 -2.585 41.407 1.00 91.12 110 ILE A O 1
ATOM 843 N N . PHE A 1 111 ? -10.065 -1.754 39.885 1.00 89.94 111 PHE A N 1
ATOM 844 C CA . PHE A 1 111 ? -11.169 -1.553 40.826 1.00 89.94 111 PHE A CA 1
ATOM 845 C C . PHE A 1 111 ? -12.153 -2.730 40.875 1.00 89.94 111 PHE A C 1
ATOM 847 O O . PHE A 1 111 ? -13.126 -2.682 41.626 1.00 89.94 111 PHE A O 1
ATOM 854 N N . GLY A 1 112 ? -11.941 -3.776 40.069 1.00 90.88 112 GLY A N 1
ATOM 855 C CA . GLY A 1 112 ? -12.869 -4.905 39.963 1.00 90.88 112 GLY A CA 1
ATOM 856 C C . GLY A 1 112 ? -14.249 -4.501 39.433 1.00 90.88 112 GLY A C 1
ATOM 857 O O . GLY A 1 112 ? -15.251 -5.126 39.782 1.00 90.88 112 GLY A O 1
ATOM 858 N N . ILE A 1 113 ? -14.316 -3.434 38.630 1.00 89.88 113 ILE A N 1
ATOM 859 C CA . ILE A 1 113 ? -15.563 -2.874 38.097 1.00 89.88 113 ILE A CA 1
ATOM 860 C C . ILE A 1 113 ? -15.796 -3.420 36.693 1.00 89.88 113 ILE A C 1
ATOM 862 O O . ILE A 1 113 ? -14.968 -3.216 35.816 1.00 89.88 113 ILE A O 1
ATOM 866 N N . TYR A 1 114 ? -16.926 -4.059 36.414 1.00 89.75 114 TYR A N 1
ATOM 867 C CA . TYR A 1 114 ? -17.238 -4.595 35.086 1.00 89.75 114 TYR A CA 1
ATOM 868 C C . TYR A 1 114 ? -18.598 -4.115 34.588 1.00 89.75 114 TYR A C 1
ATOM 870 O O . TYR A 1 114 ? -19.517 -3.822 35.352 1.00 89.75 114 TYR A O 1
ATOM 878 N N . LYS A 1 115 ? -18.720 -3.995 33.267 1.00 87.69 115 LYS A N 1
ATOM 879 C CA . LYS A 1 115 ? -19.945 -3.532 32.614 1.00 87.69 115 LYS A CA 1
ATOM 880 C C . LYS A 1 115 ? -20.984 -4.654 32.598 1.00 87.69 115 LYS A C 1
ATOM 882 O O . LYS A 1 115 ? -20.676 -5.757 32.159 1.00 87.69 115 LYS A O 1
ATOM 887 N N . ILE A 1 116 ? -22.218 -4.345 32.994 1.00 90.31 116 ILE A N 1
ATOM 888 C CA . ILE A 1 116 ? -23.351 -5.293 33.015 1.00 90.31 116 ILE A CA 1
ATOM 889 C C . ILE A 1 116 ? -24.445 -4.963 31.977 1.00 90.31 116 ILE A C 1
ATOM 891 O O . ILE A 1 116 ? -25.506 -5.575 31.973 1.00 90.31 116 ILE A O 1
ATOM 895 N N . GLY A 1 117 ? -24.187 -4.007 31.074 1.00 87.62 117 GLY A N 1
ATOM 896 C CA . GLY A 1 117 ? -25.104 -3.585 29.998 1.00 87.62 117 GLY A CA 1
ATOM 897 C C . GLY A 1 117 ? -25.676 -2.175 30.204 1.00 87.62 117 GLY A C 1
ATOM 898 O O . GLY A 1 117 ? -25.606 -1.636 31.301 1.00 87.62 117 GLY A O 1
ATOM 899 N N . ASN A 1 118 ? -26.186 -1.535 29.141 1.00 85.19 118 ASN A N 1
ATOM 900 C CA . ASN A 1 118 ? -26.851 -0.211 29.159 1.00 85.19 118 ASN A CA 1
ATOM 901 C C . ASN A 1 118 ? -26.176 0.873 30.026 1.00 85.19 118 ASN A C 1
ATOM 903 O O . ASN A 1 118 ? -26.834 1.578 30.784 1.00 85.19 118 ASN A O 1
ATOM 907 N N . GLY A 1 119 ? -24.846 0.980 29.952 1.00 84.50 119 GLY A N 1
ATOM 908 C CA . GLY A 1 119 ? -24.085 1.971 30.724 1.00 84.50 119 GLY A CA 1
ATOM 909 C C . GLY A 1 119 ? -24.018 1.711 32.236 1.00 84.50 119 GLY A C 1
ATOM 910 O O . GLY A 1 119 ? -23.473 2.539 32.957 1.00 84.50 119 GLY A O 1
ATOM 911 N N . LYS A 1 120 ? -24.529 0.574 32.719 1.00 89.19 120 LYS A N 1
ATOM 912 C CA . LYS A 1 120 ? -24.431 0.149 34.116 1.00 89.19 120 LYS A CA 1
ATOM 913 C C . LYS A 1 120 ? -23.160 -0.665 34.354 1.00 89.19 120 LYS A C 1
ATOM 915 O O . LYS A 1 120 ? -22.734 -1.455 33.502 1.00 89.19 120 LYS A O 1
ATOM 920 N N . TYR A 1 121 ? -22.596 -0.491 35.543 1.00 90.25 121 TYR A N 1
ATOM 921 C CA . TYR A 1 121 ? -21.391 -1.164 36.009 1.00 90.25 121 TYR A CA 1
ATOM 922 C C . TYR A 1 121 ? -21.660 -1.813 37.365 1.00 90.25 121 TYR A C 1
ATOM 924 O O . TYR A 1 121 ? -22.437 -1.280 38.157 1.00 90.25 121 TYR A O 1
ATOM 932 N N . ASN A 1 122 ? -21.031 -2.955 37.612 1.00 89.56 122 ASN A N 1
ATOM 933 C CA . ASN A 1 122 ? -21.015 -3.621 38.906 1.00 89.56 122 ASN A CA 1
ATOM 934 C C . ASN A 1 122 ? -19.580 -3.678 39.434 1.00 89.56 122 ASN A C 1
ATOM 936 O O . ASN A 1 122 ? -18.643 -3.691 38.638 1.00 89.56 122 ASN A O 1
ATOM 940 N N . GLN A 1 123 ? -19.410 -3.738 40.750 1.00 90.81 123 GLN A N 1
ATOM 941 C CA . GLN A 1 123 ? -18.118 -3.902 41.406 1.00 90.81 123 GLN A CA 1
ATOM 942 C C . GLN A 1 123 ? -18.101 -5.256 42.113 1.00 90.81 123 GLN A C 1
ATOM 944 O O . GLN A 1 123 ? -19.039 -5.590 42.835 1.00 90.81 123 GLN A O 1
ATOM 949 N N . ASN A 1 124 ? -17.047 -6.046 41.919 1.00 84.62 124 ASN A N 1
ATOM 950 C CA . ASN A 1 124 ? -16.836 -7.226 42.750 1.00 84.62 124 ASN A CA 1
ATOM 951 C C . ASN A 1 124 ? -16.562 -6.762 44.187 1.00 84.62 124 ASN A C 1
ATOM 953 O O . ASN A 1 124 ? -15.507 -6.193 44.463 1.00 84.62 124 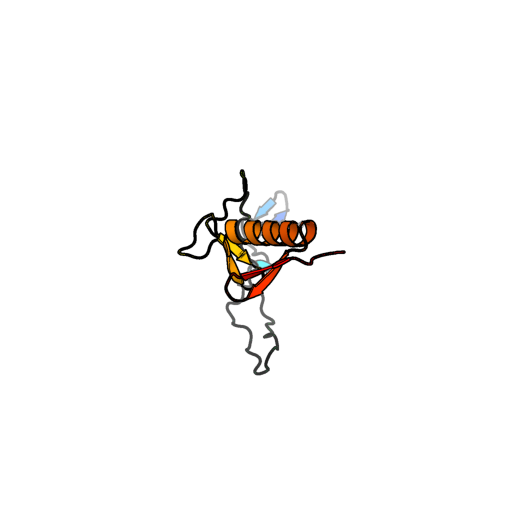ASN A O 1
ATOM 957 N N . SER A 1 125 ? -17.500 -7.005 45.102 1.00 71.94 125 SER A N 1
ATOM 958 C CA . SER A 1 125 ? -17.250 -6.907 46.538 1.00 71.94 125 SER A CA 1
ATOM 959 C C . SER A 1 125 ? -16.388 -8.104 46.944 1.00 71.94 125 SER A C 1
ATOM 961 O O . SER A 1 125 ? -16.908 -9.157 47.314 1.00 71.94 125 SER A O 1
ATOM 963 N N . GLY A 1 126 ? -15.071 -8.000 46.776 1.00 67.25 126 GLY A N 1
ATOM 964 C CA . GLY A 1 126 ? -14.167 -8.932 47.447 1.00 67.25 126 GLY A CA 1
ATOM 965 C C . GLY A 1 126 ? -14.383 -8.831 48.960 1.00 67.25 126 GLY A C 1
ATOM 966 O O . GLY A 1 126 ? -14.472 -7.714 49.468 1.00 67.25 126 GLY A O 1
ATOM 967 N N . ASN A 1 127 ? -14.534 -9.979 49.632 1.00 50.88 127 ASN A N 1
ATOM 968 C CA . ASN A 1 127 ? -14.455 -10.099 51.096 1.00 50.88 127 ASN A CA 1
ATOM 969 C C . ASN A 1 127 ? -13.117 -9.568 51.621 1.00 50.88 127 ASN A C 1
ATOM 971 O O . ASN A 1 127 ? -12.097 -9.816 50.937 1.00 50.88 127 ASN A O 1
#

Organism: NCBI:txid222440

Foldseek 3Di:
DDWDADPPVQFIWDDDPHTDTPVHGDPVVPDDFDPDDADDDPDDPDDRDDPTHHDPPDDDPDDDDDPDDCQPPVVAPPPDDSQWDADPVRDIDGPCVVVVVVVCVVCCVVQVWDDPDDPDIDHPPDD

Sequence (127 aa):
GDFAFSAESGTVLMYELNWYDSGQLVPDQVTPASDELPLVDSGTGVAGISTSYSRGDHIHPQQLTCDSDIIATKFIMTDRTNNDILLGNGDTTTLDSKLSRILIRNFSYIFGIYKIGNGKYNQNSGN

Secondary structure (DSSP, 8-state):
--EEE-TTTSEEEEESSSEEEEEEEPGGGSSPPP-PPPPPPSSTTPPPP--SPPP---PPPPP---SSS---TTTS-TT--TTEEE-TTS-EEEHHHHHHHHHHHHHHHHHTEEEEETTEEEE----